Protein AF-A0A926PMG5-F1 (afdb_monomer)

Secondary structure (DSSP, 8-state):
--S-SSSEE--EEEEETTTTEEEEEEEEE-GGG-EEEEEES--TT-TT--SSEEEEBPTTT--B---EEPP-

Solvent-accessible surface area (backbone atoms only — not comparable to full-atom values): 4241 Å² total; per-residue (Å²): 130,71,96,48,54,54,64,48,71,47,86,49,75,45,67,39,85,89,74,75,43,75,36,50,31,39,42,31,27,34,69,78,38,38,72,43,34,36,35,37,58,46,37,82,94,36,94,92,43,48,70,52,19,28,29,44,34,41,92,86,79,65,46,75,48,71,80,41,71,69,83,132

Foldseek 3Di:
DDPDQAWDKDWDWDQDPVLRDIWIKIWTAHHRRHTFKMWTQDQSPDPPADGTWMWGADPPPRDTHDTDHDDD

Mean predicted aligned error: 3.18 Å

Nearest PDB structures (foldseek):
  6mou-assembly1_B  TM=5.226E-01  e=3.614E+00  Bacteroides intestinalis DSM 17393
  6mot-assembly1_A  TM=5.298E-01  e=4.522E+00  Bacteroides intestinalis DSM 17393
  3q6c-assembly4_D  TM=3.047E-01  e=1.844E+00  Klebsiella variicola At-22

pLDDT: mean 93.18, std 5.7, range [61.5, 98.12]

Sequence (72 aa):
MPDSPYPHTQLGEKTSRRRNQTYTQVPEFGENGRLIRDIDFTDHDRADHTNPHQHRYDSITGKRMSAEPVSL

Radius of gyration: 12.42 Å; Cα contacts (8 Å, |Δi|>4): 147; chains: 1; bounding box: 26×26×35 Å

Structure (mmCIF, N/CA/C/O backbone):
data_AF-A0A926PMG5-F1
#
_entry.id   AF-A0A926PMG5-F1
#
loop_
_atom_site.group_PDB
_atom_site.id
_atom_site.type_symbol
_atom_site.label_atom_id
_atom_site.label_alt_id
_atom_site.label_comp_id
_atom_site.label_asym_id
_atom_site.label_entity_id
_atom_site.label_seq_id
_atom_site.pdbx_PDB_ins_code
_atom_site.Cartn_x
_atom_site.Cartn_y
_atom_site.Cartn_z
_atom_site.occupancy
_atom_site.B_iso_or_equiv
_atom_site.auth_seq_id
_atom_site.auth_comp_id
_atom_site.auth_asym_id
_atom_site.auth_atom_id
_atom_site.pdbx_PDB_model_num
ATOM 1 N N . MET A 1 1 ? -2.065 -9.222 -7.645 1.00 73.25 1 MET A N 1
ATOM 2 C CA . MET A 1 1 ? -1.703 -8.992 -9.058 1.00 73.25 1 MET A CA 1
ATOM 3 C C . MET A 1 1 ? -2.070 -7.549 -9.362 1.00 73.25 1 MET A C 1
ATOM 5 O O . MET A 1 1 ? -3.156 -7.184 -8.922 1.00 73.25 1 MET A O 1
ATOM 9 N N . PRO A 1 2 ? -1.181 -6.741 -9.968 1.00 86.81 2 PRO A N 1
ATOM 10 C CA . PRO A 1 2 ? -1.528 -5.381 -10.384 1.00 86.81 2 PRO A CA 1
ATOM 11 C C . PRO A 1 2 ? -2.655 -5.425 -11.421 1.00 86.81 2 PRO A C 1
ATOM 13 O O . PRO A 1 2 ? -2.729 -6.383 -12.196 1.00 86.81 2 PRO A O 1
ATOM 16 N N . ASP A 1 3 ? -3.526 -4.423 -11.423 1.00 88.12 3 ASP A N 1
ATOM 17 C CA . ASP A 1 3 ? -4.633 -4.325 -12.379 1.00 88.12 3 ASP A CA 1
ATOM 18 C C . ASP A 1 3 ? -4.178 -3.882 -13.785 1.00 88.12 3 ASP A C 1
ATOM 20 O O . ASP A 1 3 ? -4.869 -4.141 -14.771 1.00 88.12 3 ASP A O 1
ATOM 24 N N . SER A 1 4 ? -2.984 -3.291 -13.889 1.00 91.62 4 SER A N 1
ATOM 25 C CA . SER A 1 4 ? -2.400 -2.778 -15.127 1.00 91.62 4 SER A CA 1
ATOM 26 C C . SER A 1 4 ? -0.882 -3.026 -15.207 1.00 91.62 4 SER A C 1
ATOM 28 O O . SER A 1 4 ? -0.186 -3.000 -14.190 1.00 91.62 4 SER A O 1
ATOM 30 N N . PRO A 1 5 ? -0.314 -3.250 -16.409 1.00 89.00 5 PRO A N 1
ATOM 31 C CA . PRO A 1 5 ? 1.137 -3.293 -16.601 1.00 89.00 5 PRO A CA 1
ATOM 32 C C . PRO A 1 5 ? 1.789 -1.897 -16.653 1.00 89.00 5 PRO A C 1
ATOM 34 O O . PRO A 1 5 ? 3.015 -1.796 -16.568 1.00 89.00 5 PRO A O 1
ATOM 37 N N . TYR A 1 6 ? 0.998 -0.831 -16.817 1.00 94.75 6 TYR A N 1
ATOM 38 C CA . TYR A 1 6 ? 1.471 0.559 -16.853 1.00 94.75 6 TYR A CA 1
ATOM 39 C C . TYR A 1 6 ? 1.557 1.153 -15.447 1.00 94.75 6 TYR A C 1
ATOM 41 O O . TYR A 1 6 ? 0.870 0.651 -14.563 1.00 94.75 6 TYR A O 1
ATOM 49 N N . PRO A 1 7 ? 2.333 2.229 -15.217 1.00 97.38 7 PRO A N 1
ATOM 50 C CA . PRO A 1 7 ? 2.360 2.891 -13.920 1.00 97.38 7 PRO A CA 1
ATOM 51 C C . PRO A 1 7 ? 0.961 3.319 -13.467 1.00 97.38 7 PRO A C 1
ATOM 53 O O . PRO A 1 7 ? 0.242 3.997 -14.202 1.00 97.38 7 PRO A O 1
ATOM 56 N N . HIS A 1 8 ? 0.566 2.892 -12.273 1.00 96.12 8 HIS A N 1
ATOM 57 C CA . HIS A 1 8 ? -0.751 3.163 -11.708 1.00 96.12 8 HIS A CA 1
ATOM 58 C C . HIS A 1 8 ? -0.718 3.028 -10.189 1.00 96.12 8 HIS A C 1
ATOM 60 O O . HIS A 1 8 ? 0.215 2.493 -9.590 1.00 96.12 8 HIS A O 1
ATOM 66 N N . THR A 1 9 ? -1.802 3.476 -9.579 1.00 96.62 9 THR A N 1
ATOM 67 C CA . THR A 1 9 ? -2.071 3.310 -8.161 1.00 96.62 9 THR A CA 1
ATOM 68 C C . THR A 1 9 ? -3.364 2.529 -8.019 1.00 96.62 9 THR A C 1
ATOM 70 O O . THR A 1 9 ? -4.334 2.834 -8.710 1.00 96.62 9 THR A O 1
ATOM 73 N N . GLN A 1 10 ? -3.395 1.551 -7.119 1.00 96.19 10 GLN A N 1
ATOM 74 C CA . GLN A 1 10 ? -4.572 0.713 -6.910 1.00 96.19 10 GLN A CA 1
ATOM 75 C C . GLN A 1 10 ? -5.129 0.928 -5.504 1.00 96.19 10 GLN A C 1
ATOM 77 O O . GLN A 1 10 ? -4.384 0.912 -4.529 1.00 96.19 10 GLN A O 1
ATOM 82 N N . LEU A 1 11 ? -6.443 1.118 -5.387 1.00 96.38 11 LEU A N 1
ATOM 83 C CA . LEU A 1 11 ? -7.126 1.188 -4.095 1.00 96.38 11 LEU A CA 1
ATOM 84 C C . LEU A 1 11 ? -7.450 -0.224 -3.597 1.00 96.38 11 LEU A C 1
ATOM 86 O O . LEU A 1 11 ? -7.932 -1.062 -4.360 1.00 96.38 11 LEU A O 1
ATOM 90 N N . GLY A 1 12 ? -7.228 -0.484 -2.312 1.00 94.94 12 GLY A N 1
ATOM 91 C CA . GLY A 1 12 ? -7.615 -1.745 -1.695 1.00 94.94 12 GLY A CA 1
ATOM 92 C C . GLY A 1 12 ? -7.652 -1.688 -0.176 1.00 94.94 12 GLY A C 1
ATOM 93 O O . GLY A 1 12 ? -7.411 -0.653 0.444 1.00 94.94 12 GLY A O 1
ATOM 94 N N . GLU A 1 13 ? -7.938 -2.838 0.421 1.00 96.56 13 GLU A N 1
ATOM 95 C CA . GLU A 1 13 ? -7.895 -3.042 1.864 1.00 96.56 13 GLU A CA 1
ATOM 96 C C . GLU A 1 13 ? -6.838 -4.084 2.221 1.00 96.56 13 GLU A C 1
ATOM 98 O O . GLU A 1 13 ? -6.578 -5.031 1.472 1.00 96.56 13 GLU A O 1
ATOM 103 N N . LYS A 1 14 ? -6.242 -3.931 3.401 1.00 95.56 14 LYS A N 1
ATOM 104 C CA . LYS A 1 14 ? -5.290 -4.888 3.954 1.00 95.56 14 LYS A CA 1
ATOM 105 C C . LYS A 1 14 ? -5.580 -5.120 5.423 1.00 95.56 14 LYS A C 1
ATOM 107 O O . LYS A 1 14 ? -5.770 -4.184 6.191 1.00 95.56 14 LYS A O 1
ATOM 112 N N . THR A 1 15 ? -5.550 -6.382 5.834 1.00 96.00 15 THR A N 1
ATOM 113 C CA . THR A 1 15 ? -5.663 -6.758 7.245 1.00 96.00 15 THR A CA 1
ATOM 114 C C . THR A 1 15 ? -4.273 -6.919 7.854 1.00 96.00 15 THR A C 1
ATOM 116 O O . THR A 1 15 ? -3.469 -7.756 7.431 1.00 96.00 15 THR A O 1
ATOM 119 N N . SER A 1 16 ? -3.968 -6.118 8.876 1.00 91.44 16 SER A N 1
ATOM 120 C CA . SER A 1 16 ? -2.765 -6.275 9.691 1.00 91.44 16 SER A CA 1
ATOM 121 C C . SER A 1 16 ? -2.818 -7.607 10.429 1.00 91.44 16 SER A C 1
ATOM 123 O O . SER A 1 16 ? -3.630 -7.782 11.332 1.00 91.44 16 SER A O 1
ATOM 125 N N . ARG A 1 17 ? -1.900 -8.530 10.121 1.00 90.06 17 ARG A N 1
ATOM 126 C CA . ARG A 1 17 ? -1.801 -9.814 10.84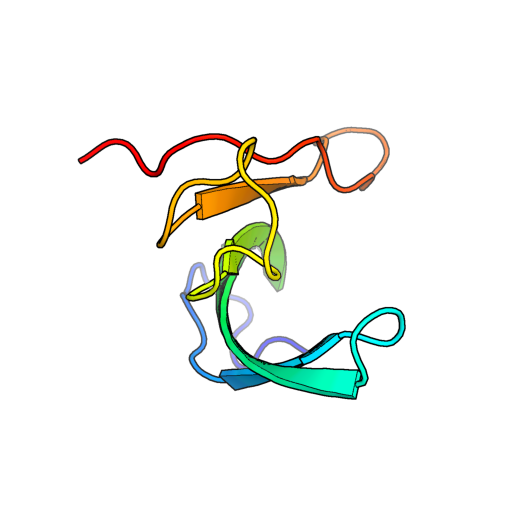2 1.00 90.06 17 ARG A CA 1
ATOM 127 C C . ARG A 1 17 ? -1.499 -9.643 12.331 1.00 90.06 17 ARG A C 1
ATOM 129 O O . ARG A 1 17 ? -1.917 -10.461 13.135 1.00 90.06 17 ARG A O 1
ATOM 136 N N . ARG A 1 18 ? -0.758 -8.592 12.699 1.00 89.38 18 ARG A N 1
ATOM 137 C CA . ARG A 1 18 ? -0.341 -8.348 14.088 1.00 89.38 18 ARG A CA 1
ATOM 138 C C . ARG A 1 18 ? -1.443 -7.705 14.929 1.00 89.38 18 ARG A C 1
ATOM 140 O O . ARG A 1 18 ? -1.523 -7.985 16.117 1.00 89.38 18 ARG A O 1
ATOM 147 N N . ARG A 1 19 ? -2.238 -6.810 14.336 1.00 89.56 19 ARG A N 1
ATOM 148 C CA . ARG A 1 19 ? -3.283 -6.049 15.047 1.00 89.56 19 ARG A CA 1
ATOM 149 C C . ARG A 1 19 ? -4.697 -6.566 14.788 1.00 89.56 19 ARG A C 1
ATOM 151 O O . ARG A 1 19 ? -5.618 -6.128 15.457 1.00 89.56 19 ARG A O 1
ATOM 158 N N . ASN A 1 20 ? -4.864 -7.475 13.827 1.00 92.69 20 ASN A N 1
ATOM 159 C CA . ASN A 1 20 ? -6.159 -7.949 13.340 1.00 92.69 20 ASN A CA 1
ATOM 160 C C . ASN A 1 20 ? -7.116 -6.801 12.952 1.00 92.69 20 ASN A C 1
ATOM 162 O O . ASN A 1 20 ? -8.314 -6.859 13.206 1.00 92.69 20 ASN A O 1
ATOM 166 N N . GLN A 1 21 ? -6.559 -5.741 12.361 1.00 94.00 21 GLN A N 1
ATOM 167 C CA . GLN A 1 21 ? -7.282 -4.552 11.906 1.00 94.00 21 GLN A CA 1
ATOM 168 C C . GLN A 1 21 ? -7.182 -4.440 10.392 1.00 94.00 21 GLN A C 1
ATOM 170 O O . GLN A 1 21 ? -6.086 -4.583 9.839 1.00 94.00 21 GLN A O 1
ATOM 175 N N . THR A 1 22 ? -8.307 -4.165 9.742 1.00 97.31 22 THR A N 1
ATOM 176 C CA . THR A 1 22 ? -8.368 -3.870 8.309 1.00 97.31 22 THR A CA 1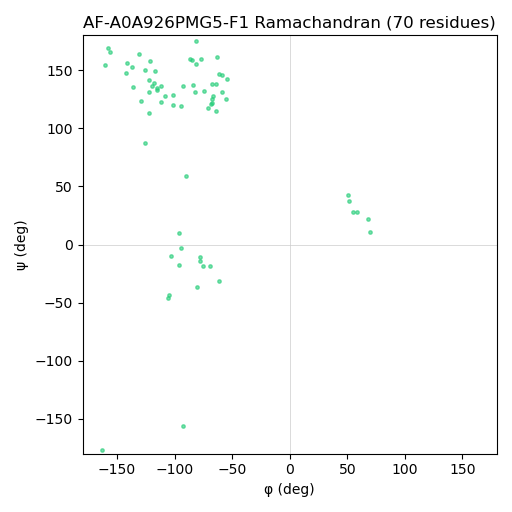
ATOM 177 C C . THR A 1 22 ? -8.272 -2.367 8.092 1.00 97.31 22 THR A C 1
ATOM 179 O O . THR A 1 22 ? -8.892 -1.596 8.819 1.00 97.31 22 THR A O 1
ATOM 182 N N . TYR A 1 23 ? -7.471 -1.959 7.117 1.00 96.56 23 TYR A N 1
ATOM 183 C CA . TYR A 1 23 ? -7.256 -0.562 6.758 1.00 96.56 23 TYR A CA 1
ATOM 184 C C . TYR A 1 23 ? -7.158 -0.414 5.244 1.00 96.56 23 TYR A C 1
ATOM 186 O O . TYR A 1 23 ? -6.779 -1.354 4.538 1.00 96.56 23 TYR A O 1
ATOM 194 N N . THR A 1 24 ? -7.458 0.787 4.758 1.00 98.12 24 THR A N 1
ATOM 195 C CA . THR A 1 24 ? -7.235 1.151 3.361 1.00 98.12 24 THR A CA 1
ATOM 196 C C . THR A 1 24 ? -5.736 1.175 3.077 1.00 98.12 24 THR A C 1
ATOM 198 O O . THR A 1 24 ? -4.972 1.836 3.784 1.00 98.12 24 THR A O 1
ATOM 201 N N . GLN A 1 25 ? -5.315 0.467 2.034 1.00 97.44 25 GLN A N 1
ATOM 202 C CA . GLN A 1 25 ? -3.954 0.506 1.515 1.00 97.44 25 GLN A CA 1
ATOM 203 C C . GLN A 1 25 ? -3.984 0.917 0.043 1.00 97.44 25 GLN A C 1
ATOM 205 O O . GLN A 1 25 ? -4.856 0.503 -0.721 1.00 97.44 25 GLN A O 1
ATOM 210 N N . VAL A 1 26 ? -3.000 1.720 -0.350 1.00 97.44 26 VAL A N 1
ATOM 211 C CA . VAL A 1 26 ? -2.855 2.228 -1.711 1.00 97.44 26 VAL A CA 1
ATOM 212 C C . VAL A 1 26 ? -1.455 1.883 -2.242 1.00 97.44 26 VAL A C 1
ATOM 214 O O . VAL A 1 26 ? -0.516 2.656 -2.039 1.00 97.44 26 VAL A O 1
ATOM 217 N N . PRO A 1 27 ? -1.254 0.693 -2.844 1.00 96.88 27 PRO A N 1
ATOM 218 C CA . PRO A 1 27 ? -0.033 0.364 -3.576 1.00 96.88 27 PRO A CA 1
ATOM 219 C C . PRO A 1 27 ? 0.125 1.195 -4.858 1.00 96.88 27 PRO A C 1
ATOM 221 O O . PRO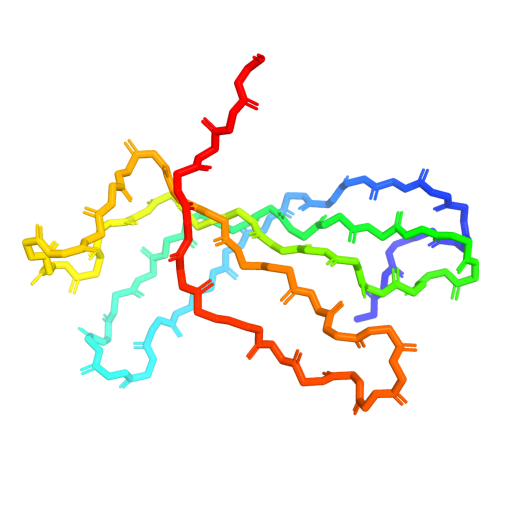 A 1 27 ? -0.819 1.373 -5.626 1.00 96.88 27 PRO A O 1
ATOM 224 N N . GLU A 1 28 ? 1.352 1.649 -5.101 1.00 96.94 28 GLU A N 1
ATOM 225 C CA . GLU A 1 28 ? 1.796 2.291 -6.335 1.00 96.94 28 GLU A CA 1
ATOM 226 C C . GLU A 1 28 ? 2.714 1.347 -7.109 1.00 96.94 28 GLU A C 1
ATOM 228 O O . GLU A 1 28 ? 3.719 0.836 -6.592 1.00 96.94 28 GLU A O 1
ATOM 233 N N . PHE A 1 29 ? 2.371 1.150 -8.373 1.00 96.38 29 PHE A N 1
ATOM 234 C CA . PHE A 1 29 ? 3.086 0.316 -9.314 1.00 96.38 29 PHE A CA 1
ATOM 235 C C . PHE A 1 29 ? 3.724 1.187 -10.392 1.00 96.38 29 PHE A C 1
ATOM 237 O O . PHE A 1 29 ? 3.100 2.102 -10.923 1.00 96.38 29 PHE A O 1
ATOM 244 N N . GLY A 1 30 ? 4.973 0.887 -10.726 1.00 94.38 30 GLY A N 1
ATOM 245 C CA . GLY A 1 30 ? 5.674 1.453 -11.869 1.00 94.38 30 GLY A CA 1
ATOM 246 C C . GLY A 1 30 ? 5.544 0.591 -13.114 1.00 94.38 30 GLY A C 1
ATOM 247 O O . GLY A 1 30 ? 4.631 -0.223 -13.256 1.00 94.38 30 GLY A O 1
ATOM 248 N N . GLU A 1 31 ? 6.511 0.753 -14.012 1.00 93.75 31 GLU A N 1
ATOM 249 C CA . GLU A 1 31 ? 6.590 -0.024 -15.247 1.00 93.75 31 GLU A CA 1
ATOM 250 C C . GLU A 1 31 ? 6.576 -1.533 -14.984 1.00 93.75 31 GLU A C 1
ATOM 252 O O . GLU A 1 31 ? 7.173 -2.031 -14.022 1.00 93.75 31 GLU A O 1
ATOM 257 N N . ASN A 1 32 ? 5.900 -2.264 -15.872 1.00 91.31 32 ASN A N 1
ATOM 258 C CA . ASN A 1 32 ? 5.747 -3.717 -15.820 1.00 91.31 32 ASN A CA 1
ATOM 259 C C . ASN A 1 32 ? 5.086 -4.216 -14.523 1.00 91.31 32 ASN A C 1
ATOM 261 O O . ASN A 1 32 ? 5.353 -5.332 -14.075 1.00 91.31 32 ASN A O 1
ATOM 265 N N . GLY A 1 33 ? 4.244 -3.388 -13.894 1.00 92.06 33 GLY A N 1
ATOM 266 C CA . GLY A 1 33 ? 3.546 -3.745 -12.657 1.00 92.06 33 GLY A CA 1
ATOM 267 C C . GLY A 1 33 ? 4.475 -3.894 -11.447 1.00 92.06 33 GLY A C 1
ATOM 268 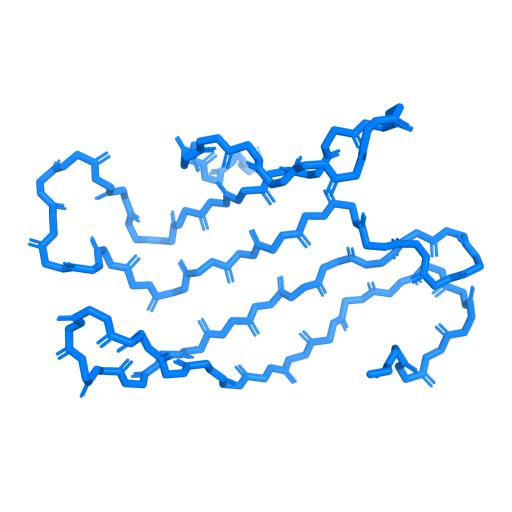O O . GLY A 1 33 ? 4.144 -4.588 -10.483 1.00 92.06 33 GLY A O 1
ATOM 269 N N . ARG A 1 34 ? 5.663 -3.281 -11.490 1.00 92.81 34 ARG A N 1
ATOM 270 C CA . ARG A 1 34 ? 6.626 -3.312 -10.388 1.00 92.81 34 ARG A CA 1
ATOM 271 C C . ARG A 1 34 ? 6.092 -2.520 -9.200 1.00 92.81 34 ARG A C 1
ATOM 273 O O . ARG A 1 34 ? 5.913 -1.316 -9.310 1.00 92.81 34 ARG A O 1
ATOM 280 N N . LEU A 1 35 ? 5.928 -3.156 -8.044 1.00 94.75 35 LEU A N 1
ATOM 281 C CA . LEU A 1 35 ? 5.537 -2.462 -6.815 1.00 94.75 35 LEU A CA 1
ATOM 282 C C . LEU A 1 35 ? 6.664 -1.526 -6.339 1.00 94.75 35 LEU A C 1
ATOM 284 O O . LEU A 1 35 ? 7.791 -1.974 -6.117 1.00 94.75 35 LEU A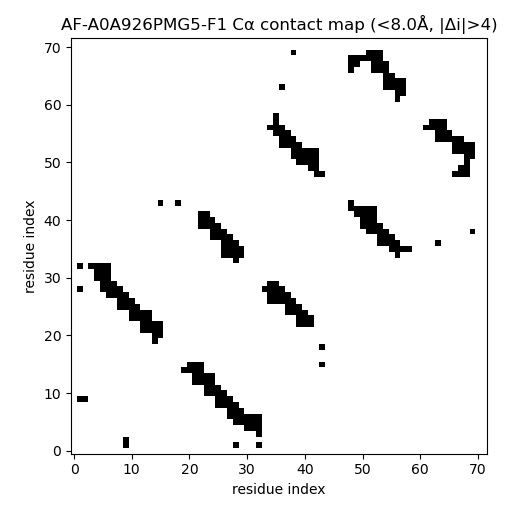 O 1
ATOM 288 N N . ILE A 1 36 ? 6.365 -0.231 -6.213 1.00 96.75 36 ILE A N 1
ATOM 289 C CA . ILE A 1 36 ? 7.333 0.817 -5.842 1.00 96.75 36 ILE A CA 1
ATOM 290 C C . ILE A 1 36 ? 7.132 1.257 -4.397 1.00 96.75 36 ILE A C 1
ATOM 292 O O . ILE A 1 36 ? 8.104 1.424 -3.657 1.00 96.75 36 ILE A O 1
ATOM 296 N N . ARG A 1 37 ? 5.882 1.444 -3.976 1.00 97.12 37 ARG A N 1
ATOM 297 C CA . ARG A 1 37 ? 5.524 1.770 -2.594 1.00 97.12 37 ARG A CA 1
ATOM 298 C C . ARG A 1 37 ? 4.096 1.355 -2.287 1.00 97.12 37 ARG A C 1
ATOM 300 O O . ARG A 1 37 ? 3.319 1.090 -3.195 1.00 97.12 37 ARG A O 1
ATOM 307 N N . ASP A 1 38 ? 3.752 1.318 -1.013 1.00 97.25 38 ASP A N 1
ATOM 308 C CA . ASP A 1 38 ? 2.369 1.338 -0.558 1.00 97.25 38 ASP A CA 1
ATOM 309 C C . ASP A 1 38 ? 2.153 2.468 0.452 1.00 97.25 38 ASP A C 1
ATOM 311 O O . ASP A 1 38 ? 3.083 2.893 1.138 1.00 97.25 38 ASP A O 1
ATOM 315 N N . ILE A 1 39 ? 0.931 2.993 0.484 1.00 97.31 39 ILE A N 1
ATOM 316 C CA . ILE A 1 39 ? 0.479 3.988 1.456 1.00 97.31 39 ILE A CA 1
ATOM 317 C C . ILE A 1 39 ? -0.553 3.316 2.353 1.00 97.31 39 ILE A C 1
ATOM 319 O O . ILE A 1 39 ? -1.565 2.810 1.864 1.00 97.31 39 ILE A O 1
ATOM 323 N N . ASP A 1 40 ? -0.292 3.319 3.653 1.00 96.94 40 ASP A N 1
ATOM 324 C CA . ASP A 1 40 ? -1.146 2.728 4.674 1.00 96.94 40 ASP A CA 1
ATOM 325 C C . ASP A 1 40 ? -1.941 3.849 5.366 1.00 96.94 40 ASP A C 1
ATOM 327 O O . ASP A 1 40 ? -1.370 4.767 5.960 1.00 96.94 40 ASP A O 1
ATOM 331 N N . PHE A 1 41 ? -3.274 3.777 5.302 1.00 96.69 41 PHE A N 1
ATOM 332 C CA . PHE A 1 41 ? -4.186 4.711 5.980 1.00 96.69 41 PHE A CA 1
ATOM 333 C C . PHE A 1 41 ? -4.523 4.201 7.381 1.00 96.69 41 PHE A C 1
ATOM 335 O O . PHE A 1 41 ? -5.666 3.893 7.724 1.00 96.69 41 PHE A O 1
ATOM 342 N N . THR A 1 42 ? -3.481 4.030 8.181 1.00 95.69 42 THR A N 1
ATOM 343 C CA . THR A 1 42 ? -3.543 3.582 9.570 1.00 95.69 42 THR A CA 1
ATOM 344 C C . THR A 1 42 ? -2.246 3.985 10.256 1.00 95.69 42 THR A C 1
ATOM 346 O O . THR A 1 42 ? -1.214 4.120 9.611 1.00 95.69 42 THR A O 1
ATOM 349 N N . ASP A 1 43 ? -2.270 4.163 11.567 1.00 93.56 43 ASP A N 1
ATOM 350 C CA . ASP A 1 43 ? -1.067 4.281 12.397 1.00 93.56 43 ASP A CA 1
ATOM 351 C C . ASP A 1 43 ? -0.660 2.925 13.008 1.00 93.56 43 ASP A C 1
ATOM 353 O O . ASP A 1 43 ? 0.371 2.811 13.668 1.00 93.56 43 ASP A O 1
ATOM 357 N N . HIS A 1 44 ? -1.433 1.858 12.775 1.00 91.88 44 HIS A N 1
ATOM 358 C CA . HIS A 1 44 ? -1.271 0.546 13.406 1.00 91.88 44 HIS A CA 1
ATOM 359 C C . HIS A 1 44 ? -1.278 0.570 14.948 1.00 91.88 44 HIS A C 1
ATOM 361 O O . HIS A 1 44 ? -0.622 -0.285 15.569 1.00 91.88 44 HIS A O 1
ATOM 367 N N . ASP A 1 45 ? -1.966 1.540 15.561 1.00 90.25 45 ASP A N 1
ATOM 368 C CA . ASP A 1 45 ? -1.906 1.856 16.994 1.00 90.25 45 ASP A CA 1
ATOM 369 C C . ASP A 1 45 ? -0.457 2.018 17.483 1.00 90.25 45 ASP A C 1
ATOM 371 O O . ASP A 1 45 ? -0.039 1.432 18.497 1.00 90.25 45 ASP A O 1
ATOM 375 N N . ARG A 1 46 ? 0.373 2.705 16.694 1.00 87.25 46 ARG A N 1
ATOM 376 C CA . ARG A 1 46 ? 1.779 2.957 17.003 1.00 87.25 46 ARG A CA 1
ATOM 377 C C . ARG A 1 46 ? 2.056 4.450 17.031 1.00 87.25 46 ARG A C 1
ATOM 379 O O . ARG A 1 46 ? 1.758 5.159 16.083 1.00 87.25 46 ARG A O 1
ATOM 386 N N . ALA A 1 47 ? 2.717 4.898 18.095 1.00 87.56 47 ALA A N 1
ATOM 387 C CA . ALA A 1 47 ? 3.121 6.295 18.237 1.00 87.56 47 ALA A CA 1
ATOM 388 C C . ALA A 1 47 ? 4.229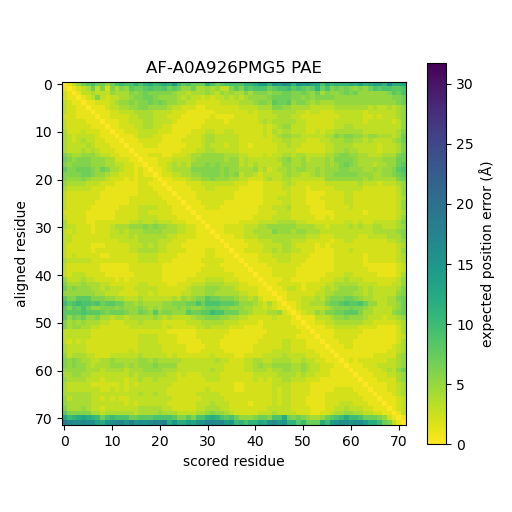 6.715 17.250 1.00 87.56 47 ALA A C 1
ATOM 390 O O . ALA A 1 47 ? 4.435 7.905 17.040 1.00 87.56 47 ALA A O 1
ATOM 391 N N . ASP A 1 48 ? 4.953 5.757 16.661 1.00 86.19 48 ASP A N 1
ATOM 392 C CA . ASP A 1 48 ? 6.036 6.007 15.706 1.00 86.19 48 ASP A CA 1
ATOM 393 C C . ASP A 1 48 ? 5.604 5.924 14.232 1.00 86.19 48 ASP A C 1
ATOM 395 O O . ASP A 1 48 ? 6.449 5.954 13.339 1.00 86.19 48 ASP A O 1
ATOM 399 N N . HIS A 1 49 ? 4.300 5.845 13.960 1.00 85.00 49 HIS A N 1
ATOM 400 C CA . HIS A 1 49 ? 3.742 5.930 12.615 1.00 85.00 49 HIS A CA 1
ATOM 401 C C . HIS A 1 49 ? 2.817 7.139 12.490 1.00 85.00 49 HIS A C 1
ATOM 403 O O . HIS A 1 49 ? 2.009 7.420 13.371 1.00 85.00 49 HIS A O 1
ATOM 409 N N . THR A 1 50 ? 2.910 7.833 11.361 1.00 93.06 50 THR A N 1
ATOM 410 C CA . THR A 1 50 ? 1.915 8.836 10.974 1.00 93.06 50 THR A CA 1
ATOM 411 C C . THR A 1 50 ? 0.752 8.157 10.253 1.00 93.06 50 THR A C 1
ATOM 413 O O . THR A 1 50 ? 0.883 7.045 9.742 1.00 93.06 50 THR A O 1
ATOM 416 N N . ASN A 1 51 ? -0.405 8.813 10.219 1.00 94.19 51 ASN A N 1
ATOM 417 C CA . ASN A 1 51 ? -1.528 8.387 9.393 1.00 94.19 51 ASN A CA 1
ATOM 418 C C . ASN A 1 51 ? -1.912 9.536 8.439 1.00 94.19 51 ASN A C 1
ATOM 420 O O . ASN A 1 51 ? -2.368 10.572 8.930 1.00 94.19 51 ASN A O 1
ATOM 424 N N . PRO A 1 52 ? -1.727 9.383 7.112 1.00 96.19 52 PRO A N 1
ATOM 425 C CA . PRO A 1 52 ? -1.153 8.217 6.429 1.00 96.19 52 PRO A CA 1
ATOM 426 C C . PRO A 1 52 ? 0.382 8.152 6.542 1.00 96.19 52 PRO A C 1
ATOM 428 O O . PRO A 1 52 ? 1.046 9.170 6.738 1.00 96.19 52 PRO A O 1
ATOM 431 N N . HIS A 1 53 ? 0.949 6.964 6.337 1.00 96.19 53 HIS A N 1
ATOM 432 C CA . HIS A 1 53 ? 2.388 6.763 6.115 1.00 96.19 53 HIS A CA 1
ATOM 433 C C . HIS A 1 53 ? 2.620 5.875 4.890 1.00 96.19 53 HIS A C 1
ATOM 435 O O . HIS A 1 53 ? 1.705 5.202 4.415 1.00 96.19 53 HIS A O 1
ATOM 441 N N . GLN A 1 54 ? 3.843 5.869 4.364 1.00 96.88 54 GLN A N 1
ATOM 442 C CA . GLN A 1 54 ? 4.220 5.044 3.219 1.00 96.88 54 GLN A CA 1
ATOM 443 C C . GLN A 1 54 ? 5.366 4.088 3.542 1.00 96.88 54 GLN A C 1
ATOM 445 O O . GLN A 1 54 ? 6.180 4.338 4.432 1.00 96.88 54 GLN A O 1
ATOM 450 N N . HIS A 1 55 ? 5.466 3.022 2.753 1.00 96.06 55 HIS A N 1
ATOM 451 C CA . HIS A 1 55 ? 6.655 2.187 2.681 1.00 96.06 55 HIS A CA 1
ATOM 452 C C . HIS A 1 55 ? 7.082 2.003 1.233 1.00 96.06 55 HIS A C 1
ATOM 454 O O . HIS A 1 55 ? 6.333 1.493 0.401 1.00 96.06 55 HIS A O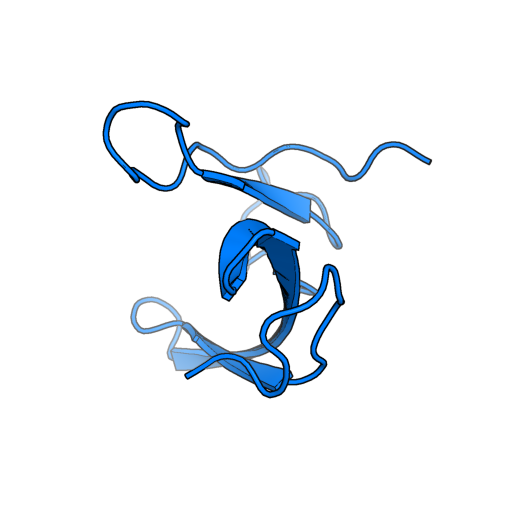 1
ATOM 460 N N . ARG A 1 56 ? 8.324 2.369 0.932 1.00 97.38 56 ARG A N 1
ATOM 461 C CA . ARG A 1 56 ? 8.945 2.094 -0.367 1.00 97.38 56 ARG A CA 1
ATOM 462 C C . ARG A 1 56 ? 9.472 0.664 -0.433 1.00 97.38 56 ARG A C 1
ATOM 464 O O . ARG A 1 56 ? 9.806 0.065 0.589 1.00 97.38 56 ARG A O 1
ATOM 471 N N . TYR A 1 57 ? 9.592 0.137 -1.641 1.00 96.94 57 TYR A N 1
ATOM 472 C CA . TYR A 1 57 ? 10.239 -1.138 -1.916 1.00 96.94 57 TYR A CA 1
ATOM 473 C C . TYR A 1 57 ? 11.647 -0.881 -2.446 1.00 96.94 57 TYR A C 1
ATOM 475 O O . TYR A 1 57 ? 11.847 -0.099 -3.376 1.00 96.94 57 TYR A O 1
ATOM 483 N N . ASP A 1 58 ? 12.628 -1.534 -1.830 1.00 95.62 58 ASP A N 1
ATOM 484 C CA . ASP A 1 58 ? 14.020 -1.481 -2.251 1.00 95.62 58 ASP A CA 1
ATOM 485 C C . ASP A 1 58 ? 14.153 -1.972 -3.696 1.00 95.62 58 ASP A C 1
ATOM 487 O O . ASP A 1 58 ? 13.610 -3.017 -4.080 1.00 95.62 58 ASP A O 1
ATOM 491 N N . SER A 1 59 ? 14.868 -1.199 -4.514 1.00 91.50 59 SER A N 1
ATOM 492 C CA . SER A 1 59 ? 14.847 -1.411 -5.952 1.00 91.50 59 SER A CA 1
ATOM 493 C C . SER A 1 59 ? 15.706 -2.589 -6.431 1.00 91.50 59 SER A C 1
ATOM 495 O O . SER A 1 59 ? 15.593 -3.003 -7.587 1.00 91.50 59 SER A O 1
ATOM 497 N N . ILE A 1 60 ? 16.540 -3.142 -5.559 1.00 92.88 60 ILE A N 1
ATOM 498 C CA . ILE A 1 60 ? 17.462 -4.230 -5.879 1.00 92.88 60 ILE A CA 1
ATOM 499 C C . ILE A 1 60 ? 16.936 -5.535 -5.277 1.00 92.88 60 ILE A C 1
ATOM 501 O O . ILE A 1 60 ? 16.883 -6.563 -5.943 1.00 92.88 60 ILE A O 1
ATOM 505 N N . THR A 1 61 ? 16.513 -5.485 -4.018 1.00 94.81 61 THR A N 1
ATOM 506 C CA . THR A 1 61 ? 16.125 -6.651 -3.218 1.00 94.81 61 THR A CA 1
ATOM 507 C C . THR A 1 61 ? 14.621 -6.911 -3.207 1.00 94.81 61 THR A C 1
ATOM 509 O O . THR A 1 61 ? 14.198 -7.999 -2.821 1.00 94.81 61 THR A O 1
ATOM 512 N N . GLY A 1 62 ? 13.794 -5.924 -3.572 1.00 92.62 62 GLY A N 1
ATOM 513 C CA . GLY A 1 62 ? 12.334 -6.006 -3.455 1.00 92.62 62 GLY A CA 1
ATOM 514 C C . GLY A 1 62 ? 11.828 -5.982 -2.009 1.00 92.62 62 GLY A C 1
ATOM 515 O O . GLY A 1 62 ? 10.653 -6.248 -1.756 1.00 92.62 62 GLY A O 1
ATOM 516 N N . LYS A 1 63 ? 12.695 -5.679 -1.036 1.00 96.19 63 LYS A N 1
ATOM 517 C CA . LYS A 1 63 ? 12.322 -5.620 0.377 1.00 96.19 63 LYS A CA 1
ATOM 518 C C . LYS A 1 63 ? 11.519 -4.351 0.667 1.00 96.19 63 LYS A C 1
ATOM 520 O O . LYS A 1 63 ? 11.941 -3.251 0.322 1.00 96.19 63 LYS A O 1
ATOM 525 N N . ARG A 1 64 ? 10.395 -4.492 1.374 1.00 96.31 64 ARG A N 1
ATOM 526 C CA . ARG A 1 64 ? 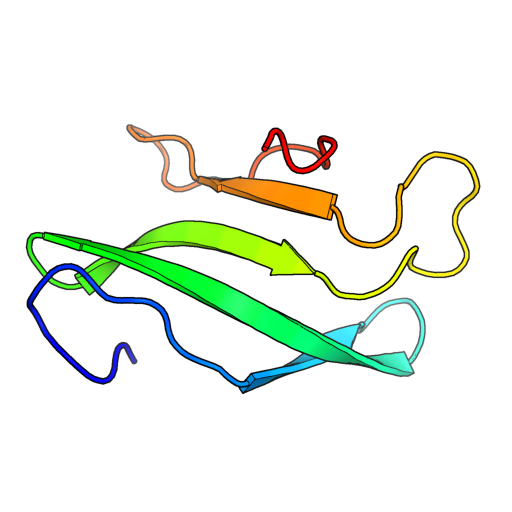9.630 -3.352 1.905 1.00 96.31 64 ARG A CA 1
ATOM 527 C C . ARG A 1 64 ? 10.435 -2.646 3.001 1.00 96.31 64 ARG A C 1
ATOM 529 O O . ARG A 1 64 ? 10.865 -3.288 3.963 1.00 96.31 64 ARG A O 1
ATOM 536 N N . MET A 1 65 ? 10.646 -1.346 2.845 1.00 96.62 65 MET A N 1
ATOM 537 C CA . MET A 1 65 ? 11.402 -0.506 3.773 1.00 96.62 65 MET A CA 1
ATOM 538 C C . MET A 1 65 ? 10.548 -0.073 4.977 1.00 96.62 65 MET A C 1
ATOM 540 O O . MET A 1 65 ? 9.361 -0.398 5.070 1.00 96.62 65 MET A O 1
ATOM 544 N N . SER A 1 66 ? 11.167 0.615 5.938 1.00 94.56 66 SER A N 1
ATOM 545 C CA . SER A 1 66 ? 10.487 1.159 7.122 1.00 94.56 66 SER A CA 1
ATOM 546 C C . SER A 1 66 ? 9.434 2.209 6.757 1.00 94.5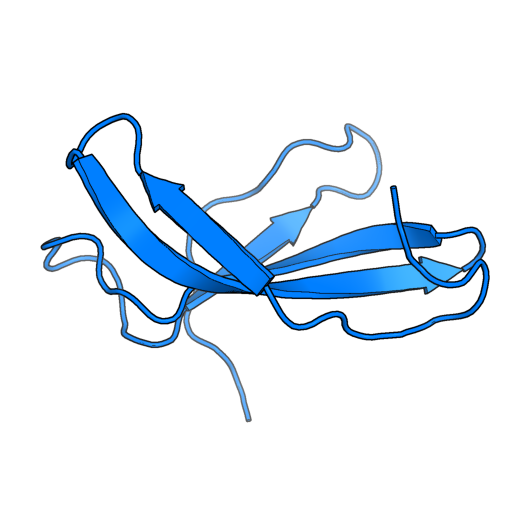6 66 SER A C 1
ATOM 548 O O . SER A 1 66 ? 9.454 2.753 5.656 1.00 94.56 66 SER A O 1
ATOM 550 N N . ALA A 1 67 ? 8.513 2.464 7.689 1.00 94.88 67 ALA A N 1
ATOM 551 C CA . ALA A 1 67 ? 7.499 3.501 7.542 1.00 94.88 67 ALA A CA 1
ATOM 552 C C . ALA A 1 67 ? 8.151 4.887 7.477 1.00 94.88 67 ALA A C 1
ATOM 554 O O . ALA A 1 67 ? 9.046 5.188 8.268 1.00 94.88 67 ALA A O 1
ATOM 555 N N . GLU A 1 68 ? 7.663 5.732 6.577 1.00 95.44 68 GLU A N 1
ATOM 556 C CA . GLU A 1 68 ? 8.013 7.150 6.497 1.00 95.44 68 GLU A CA 1
ATOM 557 C C . GLU A 1 68 ? 6.751 8.000 6.243 1.00 95.44 68 GLU A C 1
ATOM 559 O O . GLU A 1 68 ? 5.781 7.492 5.671 1.00 95.44 68 GLU A O 1
ATOM 564 N N . PRO A 1 69 ? 6.716 9.278 6.663 1.00 94.56 69 PRO A N 1
ATOM 565 C CA . PRO A 1 69 ? 5.598 10.167 6.357 1.00 94.56 69 PRO A CA 1
ATOM 566 C C . PRO A 1 69 ? 5.390 10.330 4.848 1.00 94.56 69 PRO A C 1
ATOM 568 O O . PRO A 1 69 ? 6.351 10.382 4.079 1.00 94.56 69 PRO A O 1
ATOM 571 N N . VAL A 1 70 ? 4.135 10.474 4.421 1.00 92.50 70 VAL A N 1
ATOM 572 C CA . VAL A 1 70 ? 3.838 10.860 3.036 1.00 92.50 70 VAL A CA 1
ATOM 573 C C . VAL A 1 70 ? 4.238 12.325 2.847 1.00 92.50 70 VAL A C 1
ATOM 575 O O . VAL A 1 70 ? 3.701 13.207 3.513 1.00 92.50 70 VAL A O 1
ATOM 578 N N . SER A 1 71 ? 5.194 12.590 1.959 1.00 80.19 71 SER A N 1
ATOM 579 C CA . SER A 1 71 ? 5.511 13.956 1.525 1.00 80.19 71 SER A CA 1
ATOM 580 C C . SER A 1 71 ? 4.527 14.387 0.434 1.00 80.19 71 SER A C 1
ATOM 582 O O . SER A 1 71 ? 4.292 13.619 -0.502 1.00 80.19 71 SER A O 1
ATOM 584 N N . LEU A 1 72 ? 3.951 15.582 0.585 1.00 61.50 72 LEU A N 1
ATOM 585 C CA . LEU A 1 72 ? 3.139 16.260 -0.431 1.00 61.50 72 LEU A CA 1
ATOM 586 C C . LEU A 1 72 ? 4.023 17.093 -1.362 1.00 61.50 72 LEU A C 1
ATOM 588 O O . LEU A 1 72 ? 5.011 17.671 -0.852 1.00 61.50 72 LEU A O 1
#